Protein AF-A0A062UFB0-F1 (afdb_monomer)

Sequence (91 aa):
MSDTQSGKGDCYICGYPLDPLTSICPNCNYSQTPNPAAQGSRSGAVTQPEMAPDDSPPNSAAANLRKTLRKDLDARMSDAKANLKSKLKKK

Structure (mmCIF, N/CA/C/O backbone):
data_AF-A0A062UFB0-F1
#
_entry.id   AF-A0A062UFB0-F1
#
loop_
_atom_site.group_PDB
_atom_site.id
_atom_site.type_symbol
_atom_site.label_atom_id
_atom_site.label_alt_id
_atom_site.label_comp_id
_atom_site.label_asym_id
_atom_site.label_entity_id
_atom_site.label_seq_id
_atom_site.pdbx_PDB_ins_code
_atom_site.Cartn_x
_atom_site.Cartn_y
_atom_site.Cartn_z
_atom_site.occupancy
_atom_site.B_iso_or_equiv
_atom_site.auth_seq_id
_atom_site.auth_comp_id
_atom_site.auth_asym_id
_atom_site.auth_atom_id
_atom_site.pdbx_PDB_model_num
ATOM 1 N N . MET A 1 1 ? -15.366 -27.427 -20.112 1.00 47.03 1 MET A N 1
ATOM 2 C CA . MET A 1 1 ? -14.301 -27.644 -19.113 1.00 47.03 1 MET A CA 1
ATOM 3 C C . MET A 1 1 ? -13.016 -27.264 -19.807 1.00 47.03 1 MET A C 1
ATOM 5 O O . MET A 1 1 ? -12.617 -27.990 -20.706 1.00 47.03 1 MET A O 1
ATOM 9 N N . SER A 1 2 ? -12.476 -26.085 -19.513 1.00 44.22 2 SER A N 1
ATOM 10 C CA . SER A 1 2 ? -11.265 -25.597 -20.177 1.00 44.22 2 SER A CA 1
ATOM 11 C C . SER A 1 2 ? -10.460 -24.810 -19.154 1.00 44.22 2 SER A C 1
ATOM 13 O O . SER A 1 2 ? -10.717 -23.639 -18.899 1.00 44.22 2 SER A O 1
ATOM 15 N N . ASP A 1 3 ? -9.620 -25.584 -18.479 1.00 41.09 3 ASP A N 1
ATOM 16 C CA . ASP A 1 3 ? -8.301 -25.237 -17.963 1.00 41.09 3 ASP A CA 1
ATOM 17 C C . ASP A 1 3 ? -8.148 -23.857 -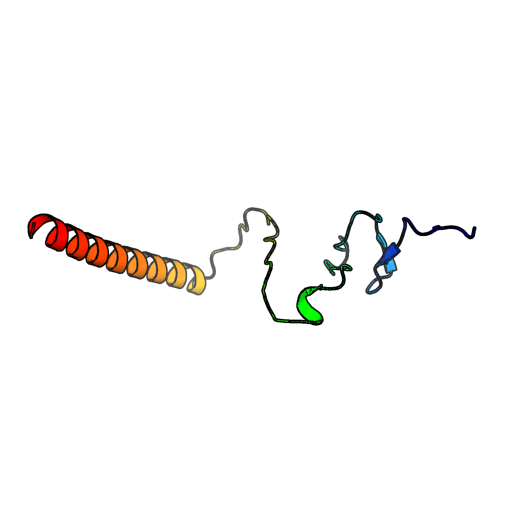17.320 1.00 41.09 3 ASP A C 1
ATOM 19 O O . ASP A 1 3 ? -7.699 -22.888 -17.929 1.00 41.09 3 ASP A O 1
ATOM 23 N N . THR A 1 4 ? -8.405 -23.819 -16.011 1.00 48.12 4 THR A N 1
ATOM 24 C CA . THR A 1 4 ? -7.897 -22.800 -15.084 1.00 48.12 4 THR A CA 1
ATOM 25 C C . THR A 1 4 ? -6.374 -22.940 -14.935 1.00 48.12 4 THR A C 1
ATOM 27 O O . THR A 1 4 ? -5.847 -23.170 -13.848 1.00 48.12 4 THR A O 1
ATOM 30 N N . GLN A 1 5 ? -5.636 -22.859 -16.038 1.00 51.12 5 GLN A N 1
ATOM 31 C CA . GLN A 1 5 ? -4.186 -22.787 -16.027 1.00 51.12 5 GLN A CA 1
ATOM 32 C C . GLN A 1 5 ? -3.798 -21.313 -16.052 1.00 51.12 5 GLN A C 1
ATOM 34 O O . GLN A 1 5 ? -3.848 -20.685 -17.101 1.00 51.12 5 GLN A O 1
ATOM 39 N N . SER A 1 6 ? -3.425 -20.759 -14.898 1.00 45.34 6 SER A N 1
ATOM 40 C CA . SER A 1 6 ? -2.351 -19.755 -14.779 1.00 45.34 6 SER A CA 1
ATOM 41 C C . SER A 1 6 ? -2.172 -19.361 -13.318 1.00 45.34 6 SER A C 1
ATOM 43 O O . SER A 1 6 ? -2.351 -18.219 -12.913 1.00 45.34 6 SER A O 1
ATOM 45 N N . GLY A 1 7 ? -1.780 -20.340 -12.505 1.00 54.22 7 GLY A N 1
ATOM 46 C CA . GLY A 1 7 ? -1.203 -20.088 -11.186 1.00 54.22 7 GLY A CA 1
ATOM 47 C C . GLY A 1 7 ? 0.263 -19.644 -11.268 1.00 54.22 7 GLY A C 1
ATOM 48 O O . GLY A 1 7 ? 1.045 -20.057 -10.428 1.00 54.22 7 GLY A O 1
ATOM 49 N N . LYS A 1 8 ? 0.665 -18.913 -12.314 1.00 59.06 8 LYS A N 1
ATOM 50 C CA . LYS A 1 8 ? 1.991 -18.300 -12.497 1.00 59.06 8 LYS A CA 1
ATOM 51 C C . LYS A 1 8 ? 1.776 -17.070 -13.370 1.00 59.06 8 LYS A C 1
ATOM 53 O O . LYS A 1 8 ? 1.581 -17.208 -14.573 1.00 59.06 8 LYS A O 1
ATOM 58 N N . GLY A 1 9 ? 1.677 -15.901 -12.752 1.00 75.38 9 GLY A N 1
ATOM 59 C CA . GLY A 1 9 ? 1.574 -14.640 -13.480 1.00 75.38 9 GLY A CA 1
ATOM 60 C C . GLY A 1 9 ? 2.948 -14.001 -13.524 1.00 75.38 9 GLY A C 1
ATOM 61 O O . GLY A 1 9 ? 3.608 -13.937 -12.496 1.00 75.38 9 GLY A O 1
ATOM 62 N N . ASP A 1 10 ? 3.395 -13.518 -14.673 1.00 84.50 10 ASP A N 1
ATOM 63 C CA . ASP A 1 10 ? 4.574 -12.657 -14.699 1.00 84.50 10 ASP A CA 1
ATOM 64 C C . ASP A 1 10 ? 4.184 -11.241 -14.266 1.00 84.50 10 ASP A C 1
ATOM 66 O O . ASP A 1 10 ? 3.031 -10.813 -14.393 1.00 84.50 10 ASP A O 1
ATOM 70 N N . CYS A 1 11 ? 5.143 -10.494 -13.729 1.00 82.88 11 CYS A N 1
ATOM 71 C CA . CYS A 1 11 ? 4.955 -9.088 -13.439 1.00 82.88 11 CYS A CA 1
ATOM 72 C C . CYS A 1 11 ? 4.708 -8.345 -14.747 1.00 82.88 11 CYS A C 1
ATOM 74 O O . CYS A 1 11 ? 5.595 -8.298 -15.596 1.00 82.88 11 CYS A O 1
ATOM 76 N N . TYR A 1 12 ? 3.558 -7.695 -14.902 1.00 81.56 12 TYR A N 1
ATOM 77 C CA . TYR A 1 12 ? 3.267 -6.993 -16.155 1.00 81.56 12 TYR A CA 1
ATOM 78 C C . TYR A 1 12 ? 4.212 -5.803 -16.419 1.00 81.56 12 TYR A C 1
ATOM 80 O O . TYR A 1 12 ? 4.319 -5.342 -17.552 1.00 81.56 12 TYR A O 1
ATOM 88 N N . ILE A 1 13 ? 4.880 -5.288 -15.378 1.00 84.38 13 ILE A N 1
ATOM 89 C CA . ILE A 1 13 ? 5.826 -4.173 -15.488 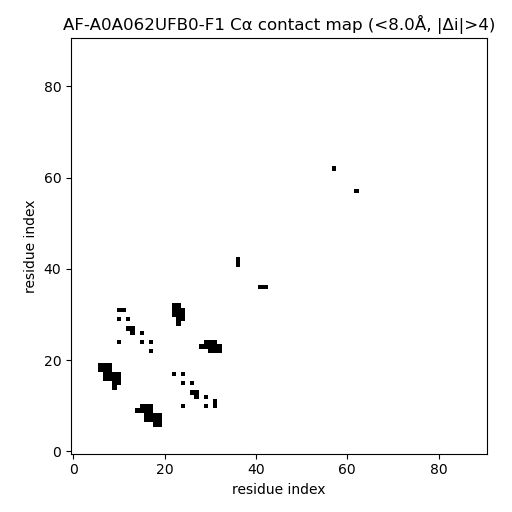1.00 84.38 13 ILE A CA 1
ATOM 90 C C . ILE A 1 13 ? 7.197 -4.649 -15.970 1.00 84.38 13 ILE A C 1
ATOM 92 O O . ILE A 1 13 ? 7.788 -4.021 -16.843 1.00 84.38 13 ILE A O 1
ATOM 96 N N . CYS A 1 14 ? 7.733 -5.720 -15.382 1.00 86.81 14 CYS A N 1
ATOM 97 C CA . CYS A 1 14 ? 9.133 -6.111 -15.586 1.00 86.81 14 CYS A CA 1
ATOM 98 C C . CYS A 1 14 ? 9.338 -7.558 -16.049 1.00 86.81 14 CYS A C 1
ATOM 100 O O . CYS A 1 14 ? 10.480 -7.990 -16.172 1.00 86.81 14 CYS A O 1
ATOM 102 N N . GLY A 1 15 ? 8.264 -8.317 -16.277 1.00 83.88 15 GLY A N 1
ATOM 103 C CA . GLY A 1 15 ? 8.311 -9.713 -16.720 1.00 83.88 15 GLY A CA 1
ATOM 104 C C . GLY A 1 15 ? 8.856 -10.694 -15.680 1.00 83.88 15 GLY A C 1
ATOM 105 O O . GLY A 1 15 ? 9.141 -11.837 -16.013 1.00 83.88 15 GLY A O 1
ATOM 106 N N . TYR A 1 16 ? 9.048 -10.262 -14.429 1.00 85.38 16 TYR A N 1
ATOM 107 C CA . TYR A 1 16 ? 9.547 -11.131 -13.366 1.00 85.38 16 TYR A CA 1
ATOM 108 C C . TYR A 1 16 ? 8.500 -12.200 -13.011 1.00 85.38 16 TYR A C 1
ATOM 110 O O . TYR A 1 16 ? 7.348 -11.825 -12.797 1.00 85.38 16 TYR A O 1
ATOM 118 N N . PRO A 1 17 ? 8.862 -13.487 -12.886 1.00 85.06 17 PRO A N 1
ATOM 119 C CA . PRO A 1 17 ? 7.904 -14.539 -12.562 1.00 85.06 17 PRO A CA 1
ATOM 120 C C . PRO A 1 17 ? 7.347 -14.355 -11.150 1.00 85.06 17 PRO A C 1
ATOM 122 O O . PRO A 1 17 ? 8.109 -14.278 -10.184 1.00 85.06 17 PRO A O 1
ATOM 125 N N . LEU A 1 18 ? 6.022 -14.289 -11.012 1.00 80.44 18 LEU A N 1
ATOM 126 C CA . LEU A 1 18 ? 5.360 -14.129 -9.720 1.00 80.44 18 LEU A CA 1
ATOM 127 C C . LEU A 1 18 ? 4.574 -15.368 -9.326 1.00 80.44 18 LEU A C 1
ATOM 129 O O . LEU A 1 18 ? 3.903 -16.027 -10.126 1.00 80.44 18 LEU A O 1
ATOM 133 N N . ASP A 1 19 ? 4.674 -15.660 -8.034 1.00 79.62 19 ASP A N 1
ATOM 134 C CA . ASP A 1 19 ? 3.834 -16.646 -7.387 1.00 79.62 19 ASP A CA 1
ATOM 135 C C . ASP A 1 19 ? 2.378 -16.142 -7.392 1.00 79.62 19 ASP A C 1
ATOM 137 O O . ASP A 1 19 ? 2.139 -14.956 -7.145 1.00 79.62 19 ASP A O 1
ATOM 141 N N . PRO A 1 20 ? 1.390 -17.006 -7.659 1.00 71.06 20 PRO A N 1
ATOM 142 C CA . PRO A 1 20 ? -0.019 -16.622 -7.738 1.00 71.06 20 PRO A CA 1
ATOM 143 C C . PRO A 1 20 ? -0.579 -16.060 -6.425 1.00 71.06 20 PRO A C 1
ATOM 145 O O . PRO A 1 20 ? -1.586 -15.355 -6.451 1.00 71.06 20 PRO A O 1
ATOM 148 N N . LEU A 1 21 ? 0.055 -16.345 -5.284 1.00 72.56 21 LEU A N 1
ATOM 149 C CA . LEU A 1 21 ? -0.311 -15.775 -3.983 1.00 72.56 21 LEU A CA 1
ATOM 150 C C . LEU A 1 21 ? 0.395 -14.439 -3.708 1.00 72.56 21 LEU A C 1
ATOM 152 O O . LEU A 1 21 ? 0.043 -13.730 -2.763 1.00 72.56 21 LEU A O 1
ATOM 156 N N . THR A 1 22 ? 1.378 -14.071 -4.530 1.00 72.19 22 THR A N 1
ATOM 157 C CA . THR A 1 22 ? 2.195 -12.874 -4.342 1.00 72.19 22 THR A CA 1
ATOM 158 C C . THR A 1 22 ? 1.705 -11.746 -5.239 1.00 72.19 22 THR A C 1
ATOM 160 O O . THR A 1 22 ? 1.923 -11.711 -6.447 1.00 72.19 22 THR A O 1
ATOM 163 N N . SER A 1 23 ? 1.052 -10.771 -4.612 1.00 75.38 23 SER A N 1
ATOM 164 C CA . SER A 1 23 ? 0.500 -9.605 -5.306 1.00 75.38 23 SER A CA 1
ATOM 165 C C . SER A 1 23 ? 1.518 -8.491 -5.546 1.00 75.38 23 SER A C 1
ATOM 167 O O . SER A 1 23 ? 1.265 -7.616 -6.363 1.00 75.38 23 SER A O 1
ATOM 169 N N . ILE A 1 24 ? 2.658 -8.493 -4.853 1.00 82.62 24 ILE A N 1
ATOM 170 C CA . ILE A 1 24 ? 3.688 -7.451 -4.966 1.00 82.62 24 ILE A CA 1
ATOM 171 C C . ILE A 1 24 ? 4.928 -8.055 -5.613 1.00 82.62 24 ILE A C 1
ATOM 173 O O . ILE A 1 24 ? 5.478 -9.031 -5.113 1.00 82.62 24 ILE A O 1
ATOM 177 N N . CYS A 1 25 ? 5.395 -7.468 -6.712 1.00 83.75 25 CYS A N 1
ATOM 178 C CA . CYS A 1 25 ? 6.597 -7.947 -7.378 1.00 83.75 25 CYS A CA 1
ATOM 179 C C . CYS A 1 25 ? 7.849 -7.681 -6.526 1.00 83.75 25 CYS A C 1
ATOM 181 O O . CYS A 1 25 ? 8.142 -6.516 -6.288 1.00 83.75 25 CYS A O 1
ATOM 183 N N . PRO A 1 26 ? 8.676 -8.679 -6.164 1.00 84.25 26 PRO A N 1
ATOM 184 C CA . PRO A 1 26 ? 9.873 -8.439 -5.355 1.00 84.25 26 PRO A CA 1
ATOM 185 C C . PRO A 1 26 ? 10.981 -7.710 -6.132 1.00 84.25 26 PRO A C 1
ATOM 187 O O . PRO A 1 26 ? 11.814 -7.046 -5.531 1.00 84.25 26 PRO A O 1
ATOM 190 N N . ASN A 1 27 ? 10.983 -7.797 -7.469 1.00 86.06 27 ASN A N 1
ATOM 191 C CA . ASN A 1 27 ? 11.968 -7.109 -8.307 1.00 86.06 27 ASN A CA 1
ATOM 192 C C . ASN A 1 27 ? 11.695 -5.599 -8.475 1.00 86.06 27 ASN A C 1
ATOM 194 O O . ASN A 1 27 ? 12.610 -4.792 -8.375 1.00 86.06 27 ASN A O 1
ATOM 198 N N . CYS A 1 28 ? 10.446 -5.201 -8.751 1.00 85.25 28 CYS A N 1
ATOM 199 C CA . CYS A 1 28 ? 10.093 -3.799 -9.032 1.00 85.25 28 CYS A CA 1
ATOM 200 C C . CYS A 1 28 ? 9.143 -3.161 -8.003 1.00 85.25 28 CYS A C 1
ATOM 202 O O . CYS A 1 28 ? 8.735 -2.015 -8.169 1.00 85.25 28 CYS A O 1
ATOM 204 N N . ASN A 1 29 ? 8.768 -3.901 -6.957 1.00 84.56 29 ASN A N 1
ATOM 205 C CA . ASN A 1 29 ? 7.840 -3.503 -5.895 1.00 84.56 29 ASN A CA 1
ATOM 206 C C . ASN A 1 29 ? 6.445 -3.057 -6.376 1.00 84.56 29 ASN A C 1
ATOM 208 O O . ASN A 1 29 ? 5.712 -2.384 -5.652 1.00 84.56 29 ASN A O 1
ATOM 212 N N . TYR A 1 30 ? 6.065 -3.436 -7.600 1.00 83.69 30 TYR A N 1
ATOM 213 C CA . TYR A 1 30 ? 4.776 -3.094 -8.186 1.00 83.69 30 T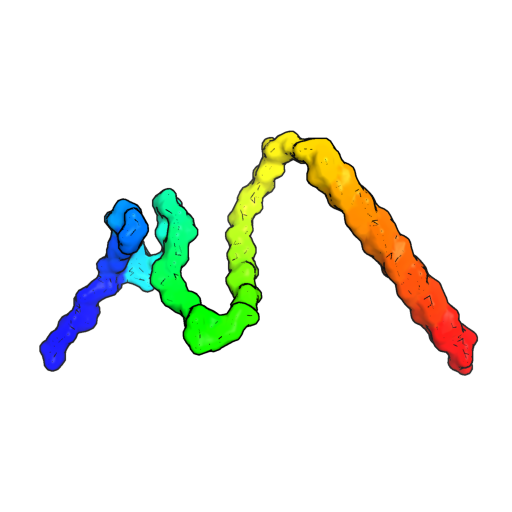YR A CA 1
ATOM 214 C C . TYR A 1 30 ? 3.661 -4.030 -7.693 1.00 83.69 30 TYR A C 1
ATOM 216 O O . TYR A 1 30 ? 3.827 -5.251 -7.704 1.00 83.69 30 TYR A O 1
ATOM 224 N N . SER A 1 31 ? 2.515 -3.464 -7.298 1.00 84.38 31 SER A N 1
ATOM 225 C CA . SER A 1 31 ? 1.349 -4.223 -6.832 1.00 84.38 31 SER A CA 1
ATOM 226 C C . SER A 1 31 ? 0.429 -4.618 -7.985 1.00 84.38 31 SER A C 1
ATOM 228 O O . SER A 1 31 ? -0.251 -3.784 -8.576 1.00 84.38 31 SER A O 1
ATOM 230 N N . GLN A 1 32 ? 0.389 -5.910 -8.286 1.00 77.69 32 GLN A N 1
ATOM 231 C CA . GLN A 1 32 ? -0.435 -6.515 -9.328 1.00 77.69 32 GLN A CA 1
ATOM 232 C C . GLN A 1 32 ? -1.906 -6.679 -8.936 1.00 77.69 32 GLN A C 1
ATOM 234 O O . GLN A 1 32 ? -2.724 -7.012 -9.791 1.00 77.69 32 GLN A O 1
ATOM 239 N N . THR A 1 33 ? -2.272 -6.454 -7.669 1.00 76.50 33 THR A N 1
ATOM 240 C CA . THR A 1 33 ? -3.685 -6.475 -7.273 1.00 76.50 33 THR A CA 1
ATOM 241 C C . THR A 1 33 ? -4.408 -5.267 -7.858 1.00 76.50 33 THR A C 1
ATOM 243 O O . THR A 1 33 ? -4.037 -4.135 -7.524 1.00 76.50 33 THR A O 1
ATOM 246 N N . PRO A 1 34 ? -5.457 -5.465 -8.681 1.00 64.31 34 PRO A N 1
ATOM 247 C CA . PRO A 1 34 ? -6.312 -4.363 -9.087 1.00 64.31 34 PRO A CA 1
ATOM 248 C C . PRO A 1 34 ? -6.906 -3.738 -7.825 1.00 64.31 34 PRO A C 1
ATOM 250 O O . PRO A 1 34 ? -7.491 -4.430 -6.998 1.00 64.31 34 PRO A O 1
ATOM 253 N N . ASN A 1 35 ? -6.708 -2.433 -7.649 1.00 57.00 35 ASN A N 1
ATOM 254 C CA . ASN A 1 35 ? -7.214 -1.716 -6.488 1.00 57.00 35 ASN A CA 1
ATOM 255 C C . ASN A 1 35 ? -8.757 -1.690 -6.537 1.00 57.00 35 ASN A C 1
ATOM 257 O O . ASN A 1 35 ? -9.303 -0.975 -7.382 1.00 57.00 35 ASN A O 1
ATOM 261 N N . PRO A 1 36 ? -9.482 -2.394 -5.644 1.00 55.69 36 PRO A N 1
ATOM 262 C CA . PRO A 1 36 ? -10.946 -2.389 -5.662 1.00 55.69 36 PRO A CA 1
ATOM 263 C C . PRO A 1 36 ? -11.529 -0.994 -5.376 1.00 55.69 36 PRO A C 1
ATOM 265 O O . PRO A 1 36 ? -12.641 -0.689 -5.796 1.00 55.69 36 PRO A O 1
ATOM 268 N N . ALA A 1 37 ? -10.761 -0.102 -4.740 1.00 51.69 37 ALA A N 1
ATOM 269 C CA . ALA A 1 37 ? -11.161 1.280 -4.474 1.00 51.69 37 ALA A CA 1
ATOM 270 C C . ALA A 1 37 ? -11.034 2.214 -5.698 1.00 51.69 37 ALA A C 1
ATOM 272 O O . ALA A 1 37 ? -11.505 3.352 -5.661 1.00 51.69 37 ALA A O 1
ATOM 273 N N . ALA A 1 38 ? -10.415 1.772 -6.801 1.00 52.00 38 ALA A N 1
ATOM 274 C CA . ALA A 1 38 ? -10.299 2.586 -8.016 1.00 52.00 38 ALA A CA 1
ATOM 275 C C . ALA A 1 38 ? -11.611 2.657 -8.821 1.00 52.00 38 ALA A C 1
ATOM 277 O O . ALA A 1 38 ? -11.767 3.561 -9.639 1.00 52.00 38 ALA A O 1
ATOM 278 N N . GLN A 1 39 ? -12.571 1.762 -8.555 1.00 50.34 39 GLN A N 1
ATOM 279 C CA . GLN A 1 39 ? -13.929 1.841 -9.108 1.00 50.34 39 GLN A CA 1
ATOM 280 C C . GLN A 1 39 ? -14.932 2.554 -8.189 1.00 50.34 39 GLN A C 1
ATOM 282 O O . GLN A 1 39 ? -16.088 2.741 -8.559 1.00 50.34 39 GLN A O 1
ATOM 287 N N . GLY A 1 40 ? -14.496 3.011 -7.017 1.00 44.34 40 GLY A N 1
ATOM 288 C CA . GLY A 1 40 ? -15.350 3.731 -6.089 1.00 44.34 40 GLY A CA 1
ATOM 289 C C . GLY A 1 40 ? -14.578 4.129 -4.845 1.00 44.34 40 GLY A C 1
ATOM 290 O O . GLY A 1 40 ? -14.343 3.307 -3.971 1.00 44.34 40 GLY A O 1
ATOM 291 N N . SER A 1 41 ? -14.244 5.415 -4.766 1.00 43.44 41 SER A N 1
ATOM 292 C CA . SER A 1 41 ? -13.780 6.100 -3.556 1.00 43.44 41 SER A CA 1
ATOM 293 C C . SER A 1 41 ? -12.383 5.723 -3.054 1.00 43.44 41 SER A C 1
ATOM 295 O O . SER A 1 41 ? -12.161 4.703 -2.411 1.00 43.44 41 SER A O 1
ATOM 297 N N . ARG A 1 42 ? -11.452 6.675 -3.225 1.00 46.50 42 ARG A N 1
ATOM 298 C CA . ARG A 1 42 ? -10.241 6.842 -2.406 1.00 46.50 42 ARG A CA 1
ATOM 299 C C . ARG A 1 42 ? -10.518 6.475 -0.943 1.00 46.50 42 ARG A C 1
ATOM 301 O O . ARG A 1 42 ? -11.133 7.244 -0.211 1.00 46.50 42 ARG A O 1
ATOM 308 N N . SER A 1 43 ? -10.022 5.335 -0.496 1.00 46.00 43 SER A N 1
ATOM 309 C CA . SER A 1 43 ? -9.822 5.035 0.919 1.00 46.00 43 SER A CA 1
ATOM 310 C C . SER A 1 43 ? -8.555 4.206 1.008 1.00 46.00 43 SER A C 1
ATOM 312 O O . SER A 1 43 ? -8.493 3.072 0.542 1.00 46.00 43 SER A O 1
ATOM 314 N N . GLY A 1 44 ? -7.498 4.864 1.480 1.00 48.62 44 GLY A N 1
ATOM 315 C CA . GLY A 1 44 ? -6.164 4.303 1.576 1.00 48.62 44 GLY A CA 1
ATOM 316 C C . GLY A 1 44 ? -6.122 3.166 2.586 1.00 48.62 44 GLY A C 1
ATOM 317 O O . GLY A 1 44 ? -6.313 3.386 3.777 1.00 48.62 44 GLY A O 1
ATOM 318 N N . ALA A 1 45 ? -5.803 1.971 2.106 1.00 45.75 45 ALA A N 1
ATOM 319 C CA . ALA A 1 45 ? -5.184 0.941 2.917 1.00 45.75 45 ALA A CA 1
ATOM 320 C C . ALA A 1 45 ? -3.674 1.046 2.684 1.00 45.75 45 ALA A C 1
ATOM 322 O O . ALA A 1 45 ? -3.126 0.497 1.732 1.00 45.75 45 ALA A O 1
ATOM 323 N N . VAL A 1 46 ? -3.009 1.837 3.524 1.00 48.34 46 VAL A N 1
ATOM 324 C CA . VAL A 1 46 ? -1.554 1.786 3.657 1.00 48.34 46 VAL A CA 1
ATOM 325 C C . VAL A 1 46 ? -1.247 0.515 4.442 1.00 48.34 46 VAL A C 1
ATOM 327 O O . VAL A 1 46 ? -1.304 0.516 5.669 1.00 48.34 46 VAL A O 1
ATOM 330 N N . THR A 1 47 ? -0.933 -0.577 3.752 1.00 47.31 47 THR A N 1
ATOM 331 C CA . THR A 1 47 ? -0.172 -1.658 4.382 1.00 47.31 47 THR A CA 1
ATOM 332 C C . THR A 1 47 ? 1.265 -1.159 4.452 1.00 47.31 47 THR A C 1
ATOM 334 O O . THR A 1 47 ? 1.932 -1.026 3.428 1.00 47.31 47 THR A O 1
ATOM 337 N N . GLN A 1 48 ? 1.705 -0.769 5.650 1.00 46.62 48 GLN A N 1
ATOM 338 C CA . GLN A 1 48 ? 3.095 -0.394 5.898 1.00 46.62 48 GLN A CA 1
ATOM 339 C C . GLN A 1 48 ? 4.000 -1.567 5.490 1.00 46.62 48 GLN A C 1
ATOM 341 O O . GLN A 1 48 ? 3.786 -2.674 5.984 1.00 46.62 48 GLN A O 1
ATOM 346 N N . PRO A 1 49 ? 5.009 -1.363 4.629 1.00 49.03 49 PRO A N 1
ATOM 347 C CA . PRO A 1 49 ? 6.108 -2.301 4.542 1.00 49.03 49 PRO A CA 1
ATOM 348 C C . PRO A 1 49 ? 6.897 -2.162 5.845 1.00 49.03 49 PRO A C 1
ATOM 350 O O . PRO A 1 49 ? 7.342 -1.065 6.190 1.00 49.03 49 PRO A O 1
ATOM 353 N N . GLU A 1 50 ? 7.029 -3.256 6.591 1.00 53.69 50 GLU A N 1
ATOM 354 C CA . GLU A 1 50 ? 7.982 -3.358 7.691 1.00 53.69 50 GLU A CA 1
ATOM 355 C C . GLU A 1 50 ? 9.383 -3.245 7.069 1.00 53.69 50 GLU A C 1
ATOM 357 O O . GLU A 1 50 ? 9.945 -4.212 6.561 1.00 53.69 50 GLU A O 1
ATOM 362 N N . MET A 1 51 ? 9.895 -2.017 6.971 1.00 43.59 51 MET A N 1
ATOM 363 C CA . MET A 1 51 ? 11.255 -1.752 6.523 1.00 43.59 51 MET A CA 1
ATOM 364 C C . MET A 1 51 ? 12.153 -1.655 7.750 1.00 43.59 51 MET A C 1
ATOM 366 O O . MET A 1 51 ? 11.838 -0.954 8.711 1.00 43.59 51 MET A O 1
ATOM 370 N N . ALA A 1 52 ? 13.242 -2.416 7.667 1.00 49.28 52 ALA A N 1
ATOM 371 C CA . ALA A 1 52 ? 14.403 -2.496 8.540 1.00 49.28 52 ALA A CA 1
ATOM 372 C C . ALA A 1 52 ? 14.794 -1.169 9.228 1.00 49.28 52 ALA A C 1
ATOM 374 O O . ALA A 1 52 ? 14.476 -0.096 8.713 1.00 49.28 52 ALA A O 1
ATOM 375 N N . PRO A 1 53 ? 15.527 -1.212 10.361 1.00 43.78 53 PRO A N 1
ATOM 376 C CA . PRO A 1 53 ? 16.092 -0.009 10.964 1.00 43.78 53 PRO A CA 1
ATOM 377 C C . PRO A 1 53 ? 16.956 0.727 9.932 1.00 43.78 53 PRO A C 1
ATOM 379 O O . PRO A 1 53 ? 18.065 0.311 9.610 1.00 43.78 53 PRO A O 1
ATOM 382 N N . ASP A 1 54 ? 16.399 1.805 9.389 1.00 45.19 54 ASP A N 1
ATOM 383 C CA . ASP A 1 54 ? 17.067 2.757 8.516 1.00 45.19 54 ASP A CA 1
ATOM 384 C C . ASP A 1 54 ? 18.105 3.506 9.363 1.00 45.19 54 ASP A C 1
ATOM 386 O O . ASP A 1 54 ? 17.812 4.532 9.979 1.00 45.19 54 ASP A O 1
ATOM 390 N N . ASP A 1 55 ? 19.319 2.954 9.431 1.00 48.34 55 ASP A N 1
ATOM 391 C CA . ASP A 1 55 ? 20.534 3.628 9.912 1.00 48.34 55 ASP A CA 1
ATOM 392 C C . ASP A 1 55 ? 21.000 4.678 8.882 1.00 48.34 55 ASP A C 1
ATOM 394 O O . ASP A 1 55 ? 22.166 4.772 8.511 1.00 48.34 55 ASP A O 1
ATOM 398 N N . SER A 1 56 ? 20.065 5.474 8.361 1.00 56.78 56 SER A N 1
ATOM 399 C CA . SER A 1 56 ? 20.402 6.672 7.604 1.00 56.78 56 SER A CA 1
ATOM 400 C C . SER A 1 56 ? 20.673 7.793 8.608 1.00 56.78 56 SER A C 1
ATOM 402 O O . SER A 1 56 ? 19.869 7.992 9.531 1.00 56.78 56 SER A O 1
ATOM 404 N N . PRO A 1 57 ? 21.771 8.566 8.467 1.00 51.50 57 PRO A N 1
ATOM 405 C CA . PRO A 1 57 ? 22.042 9.677 9.366 1.00 51.50 57 PRO A CA 1
ATOM 406 C C . PRO A 1 57 ? 20.811 10.585 9.356 1.00 51.50 57 PRO A C 1
ATOM 408 O O . PRO A 1 57 ? 20.334 10.947 8.274 1.00 51.50 57 PRO A O 1
ATOM 411 N N . PRO A 1 58 ? 20.240 10.918 10.527 1.00 56.59 58 PRO A N 1
ATOM 412 C CA . PRO A 1 58 ? 18.997 11.654 10.573 1.00 56.59 58 PRO A CA 1
ATOM 413 C C . PRO A 1 58 ? 19.247 12.986 9.884 1.00 56.59 58 PRO A C 1
ATOM 415 O O . PRO A 1 58 ? 19.957 13.835 10.420 1.00 56.59 58 PRO A O 1
ATOM 418 N N . ASN A 1 59 ? 18.679 13.161 8.688 1.00 63.50 59 ASN A N 1
ATOM 419 C CA . ASN A 1 59 ? 18.705 14.440 8.004 1.00 63.50 59 ASN A CA 1
ATOM 420 C C . ASN A 1 59 ? 18.229 15.475 9.032 1.00 63.50 59 ASN A C 1
ATOM 422 O O . ASN A 1 59 ? 17.123 15.345 9.569 1.00 63.50 59 ASN A O 1
ATOM 426 N N . SER A 1 60 ? 19.091 16.427 9.398 1.00 63.44 60 SER A N 1
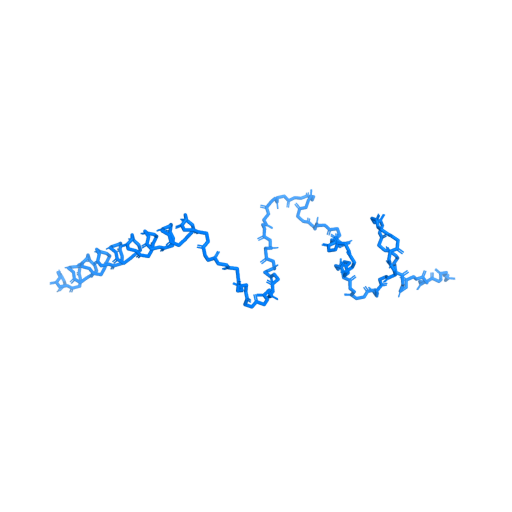ATOM 427 C CA . SER A 1 60 ? 18.891 17.298 10.563 1.00 63.44 60 SER A CA 1
ATOM 428 C C . SER A 1 60 ? 17.526 17.994 10.534 1.00 63.44 60 SER A C 1
ATOM 430 O O . SER A 1 60 ? 16.926 18.236 11.581 1.00 63.44 60 SER A O 1
ATOM 432 N N . ALA A 1 61 ? 16.975 18.238 9.342 1.00 70.75 61 ALA A N 1
ATOM 433 C CA . ALA A 1 61 ? 15.613 18.728 9.151 1.00 70.75 61 ALA A CA 1
ATOM 434 C C . ALA A 1 61 ? 14.534 17.769 9.701 1.00 70.75 61 ALA A C 1
ATOM 436 O O . ALA A 1 61 ? 13.657 18.192 10.455 1.00 70.75 61 ALA A O 1
ATOM 437 N N . ALA A 1 62 ? 14.620 16.471 9.400 1.00 75.31 62 ALA A N 1
ATOM 438 C CA . ALA A 1 62 ? 13.687 15.456 9.888 1.00 75.31 62 ALA A CA 1
ATOM 439 C C . ALA A 1 62 ? 13.802 15.249 11.409 1.00 75.31 62 ALA A C 1
ATOM 441 O O . ALA A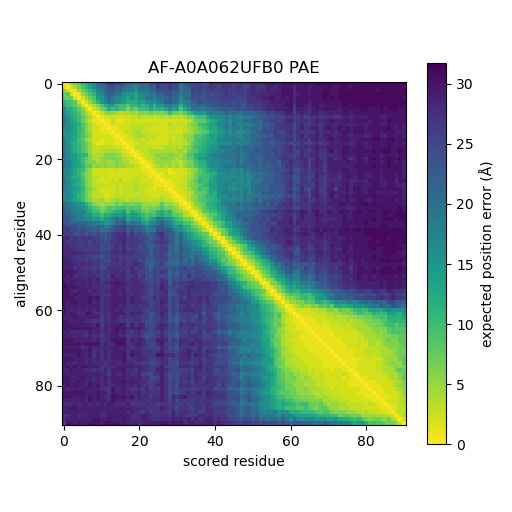 1 62 ? 12.788 15.086 12.093 1.00 75.31 62 ALA A O 1
ATOM 442 N N . ALA A 1 63 ? 15.016 15.316 11.966 1.00 75.81 63 ALA A N 1
ATOM 443 C CA . ALA A 1 63 ? 15.225 15.247 13.414 1.00 75.81 63 ALA A CA 1
ATOM 444 C C . ALA A 1 63 ? 14.588 16.436 14.148 1.00 75.81 63 ALA A C 1
ATOM 446 O O . ALA A 1 63 ? 13.940 16.257 15.183 1.00 75.81 63 ALA A O 1
ATOM 447 N N . ASN A 1 64 ? 14.745 17.644 13.603 1.00 80.25 64 ASN A N 1
ATOM 448 C CA . ASN A 1 64 ? 14.146 18.851 14.164 1.00 80.25 64 ASN A CA 1
ATOM 449 C C . ASN A 1 64 ? 12.618 18.831 14.045 1.00 80.25 64 ASN A C 1
ATOM 451 O O . ASN A 1 64 ? 11.937 19.100 15.033 1.00 80.25 64 ASN A O 1
ATOM 455 N N . LEU A 1 65 ? 12.074 18.402 12.903 1.00 87.50 65 LEU A N 1
ATOM 456 C CA . LEU A 1 65 ? 10.629 18.254 12.718 1.00 87.50 65 LEU A CA 1
ATOM 457 C C . LEU A 1 65 ? 10.025 17.279 13.740 1.00 87.50 65 LEU A C 1
ATOM 459 O O . LEU A 1 65 ? 9.042 17.605 14.402 1.00 87.50 65 LEU A O 1
ATOM 463 N N . ARG A 1 66 ? 10.652 16.113 13.942 1.00 87.75 66 ARG A N 1
ATOM 464 C CA . ARG A 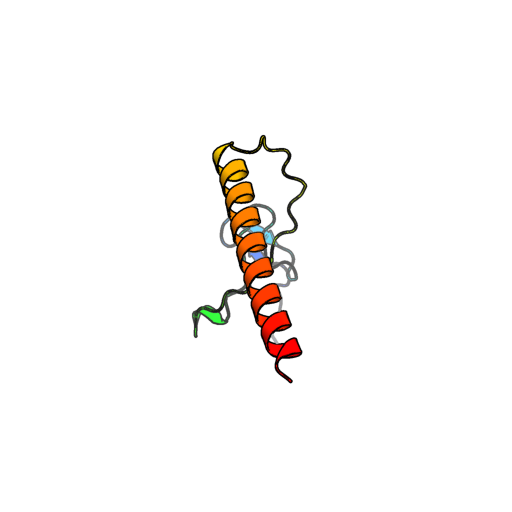1 66 ? 10.210 15.124 14.941 1.00 87.75 66 ARG A C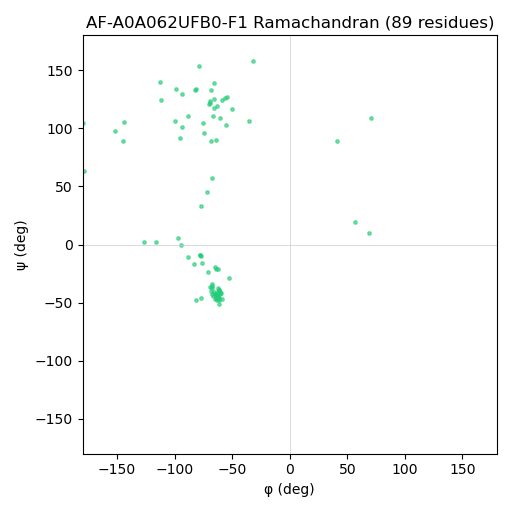A 1
ATOM 465 C C . ARG A 1 66 ? 10.227 15.692 16.364 1.00 87.75 66 ARG A C 1
ATOM 467 O O . ARG A 1 66 ? 9.303 15.428 17.129 1.00 87.75 66 ARG A O 1
ATOM 474 N N . LYS A 1 67 ? 11.248 16.477 16.729 1.00 84.94 67 LYS A N 1
ATOM 475 C CA . LYS A 1 67 ? 11.326 17.136 18.048 1.00 84.94 67 LYS A CA 1
ATOM 476 C C . LYS A 1 67 ? 10.210 18.165 18.236 1.00 84.94 67 LYS A C 1
ATOM 478 O O . LYS A 1 67 ? 9.606 18.199 19.305 1.00 84.94 67 LYS A O 1
ATOM 483 N N . THR A 1 68 ? 9.922 18.968 17.214 1.00 90.62 68 THR A N 1
ATOM 484 C CA . THR A 1 68 ? 8.844 19.967 17.256 1.00 90.62 68 THR A CA 1
ATOM 485 C C . THR A 1 68 ? 7.477 19.305 17.386 1.00 90.62 68 THR A C 1
ATOM 487 O O . THR A 1 68 ? 6.707 19.679 18.264 1.00 90.62 68 THR A O 1
ATOM 490 N N . LEU A 1 69 ? 7.206 18.269 16.588 1.00 92.56 69 LEU A N 1
ATOM 491 C CA . LEU A 1 69 ? 5.936 17.539 16.635 1.00 92.56 69 LEU A CA 1
ATOM 492 C C . LEU A 1 69 ? 5.693 16.873 17.994 1.00 92.56 69 LEU A C 1
ATOM 494 O O . LEU A 1 69 ? 4.574 16.897 18.494 1.00 92.56 69 LEU A O 1
ATOM 498 N N . ARG A 1 70 ? 6.738 16.315 18.620 1.00 91.50 70 ARG A N 1
ATOM 499 C CA . ARG A 1 70 ? 6.628 15.744 19.973 1.00 91.50 70 ARG A CA 1
ATOM 500 C C . ARG A 1 70 ? 6.273 16.811 21.008 1.00 91.50 70 ARG A C 1
ATOM 502 O O . ARG A 1 70 ? 5.328 16.619 21.760 1.00 91.50 70 ARG A O 1
ATOM 509 N N . LYS A 1 71 ? 6.965 17.956 20.989 1.00 91.94 71 LYS A N 1
ATOM 510 C CA . LYS A 1 71 ? 6.669 19.076 21.898 1.00 91.94 71 LYS A CA 1
ATOM 511 C C . LYS A 1 71 ? 5.242 19.609 21.734 1.00 91.94 71 LYS A C 1
ATOM 513 O O . LYS A 1 71 ? 4.594 19.885 22.738 1.00 91.94 71 LYS A O 1
ATOM 518 N N . ASP A 1 72 ? 4.761 19.741 20.497 1.00 91.75 72 ASP A N 1
ATOM 519 C CA . ASP A 1 72 ? 3.381 20.169 20.222 1.00 91.75 72 ASP A CA 1
ATOM 520 C C . ASP A 1 72 ? 2.360 19.171 20.787 1.00 91.75 72 ASP A C 1
ATOM 522 O O . ASP A 1 72 ? 1.407 19.554 21.468 1.00 91.75 72 ASP A O 1
ATOM 526 N N . LEU A 1 73 ? 2.604 17.872 20.584 1.00 94.12 73 LEU A N 1
ATOM 527 C CA . LEU A 1 73 ? 1.736 16.819 21.099 1.00 94.12 73 LEU A CA 1
ATOM 528 C C . LEU A 1 73 ? 1.685 16.816 22.636 1.00 94.12 73 LEU A C 1
ATOM 530 O O . LEU A 1 73 ? 0.596 16.747 23.206 1.00 94.12 73 LEU A O 1
ATOM 534 N N . ASP A 1 74 ? 2.833 16.943 23.306 1.00 93.00 74 ASP A N 1
ATOM 535 C CA . ASP A 1 74 ? 2.917 17.009 24.772 1.00 93.00 74 ASP A CA 1
ATOM 536 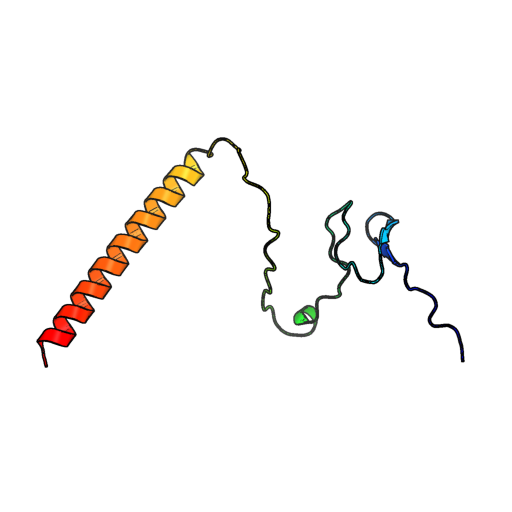C C . ASP A 1 74 ? 2.189 18.233 25.350 1.00 93.00 74 ASP A C 1
ATOM 538 O O . ASP A 1 74 ? 1.487 18.119 26.364 1.00 93.00 74 ASP A O 1
ATOM 542 N N . ALA A 1 75 ? 2.303 19.394 24.695 1.00 91.38 75 ALA A N 1
ATOM 543 C CA . ALA A 1 75 ? 1.583 20.603 25.092 1.00 91.38 75 ALA A CA 1
ATOM 544 C C . ALA A 1 75 ? 0.066 20.382 25.009 1.00 91.38 75 ALA A C 1
ATOM 546 O O . ALA A 1 75 ? -0.647 20.535 26.003 1.00 91.38 75 ALA A O 1
ATOM 547 N N . ARG A 1 76 ? -0.416 19.878 23.866 1.00 91.81 76 ARG A N 1
ATOM 548 C CA . ARG A 1 76 ? -1.845 19.602 23.649 1.00 91.81 76 ARG A CA 1
ATOM 549 C C . ARG A 1 76 ? -2.399 18.565 24.623 1.00 91.81 76 ARG A C 1
ATOM 551 O O . ARG A 1 76 ? -3.521 18.714 25.109 1.00 91.81 76 ARG A O 1
ATOM 558 N N . MET A 1 77 ? -1.625 17.528 24.938 1.00 91.62 77 MET A N 1
ATOM 559 C CA . MET A 1 77 ? -2.015 16.514 25.922 1.00 91.62 77 MET A CA 1
ATOM 560 C C . MET A 1 77 ? -2.071 17.083 27.342 1.00 91.62 77 MET A C 1
ATOM 562 O O . MET A 1 77 ? -2.961 16.721 28.118 1.00 91.62 77 MET A O 1
ATOM 566 N N . SER A 1 78 ? -1.166 18.002 27.680 1.00 90.25 78 SER A N 1
ATOM 567 C CA . SER A 1 78 ? -1.159 18.682 28.978 1.00 90.25 78 SER A CA 1
ATOM 568 C C . SER A 1 78 ? -2.377 19.592 29.148 1.00 90.25 78 SER A C 1
ATOM 570 O O . SER A 1 78 ? -3.059 19.505 30.174 1.00 90.25 78 SER A O 1
ATOM 572 N N . ASP A 1 79 ? -2.724 20.375 28.124 1.00 88.94 79 ASP A N 1
ATOM 573 C CA . ASP A 1 79 ? -3.918 21.230 28.125 1.00 88.94 79 ASP A CA 1
ATOM 574 C C . ASP A 1 79 ? -5.212 20.412 28.198 1.00 88.94 79 ASP A C 1
ATOM 576 O O . ASP A 1 79 ? -6.109 20.707 28.996 1.00 88.94 79 ASP A O 1
ATOM 580 N N . ALA A 1 80 ? -5.296 19.323 27.427 1.00 89.62 80 ALA A N 1
ATOM 581 C CA . ALA A 1 80 ? -6.435 18.410 27.467 1.00 89.62 80 ALA A CA 1
ATOM 582 C C . ALA A 1 80 ? -6.602 17.779 28.860 1.00 89.62 80 ALA A C 1
ATOM 584 O O . ALA A 1 80 ? -7.714 17.728 29.398 1.00 89.62 80 ALA A O 1
ATOM 585 N N . LYS A 1 81 ? -5.497 17.360 29.488 1.00 90.38 81 LYS A N 1
ATOM 586 C CA . LYS A 1 81 ? -5.497 16.801 30.846 1.00 90.38 81 LYS A CA 1
ATOM 587 C C . LYS A 1 81 ? -5.902 17.840 31.889 1.00 90.38 81 LYS A C 1
ATOM 589 O O . LYS A 1 81 ? -6.676 17.518 32.793 1.00 90.38 81 LYS A O 1
ATOM 594 N N . ALA A 1 82 ? -5.431 19.079 31.767 1.00 89.06 82 ALA A N 1
ATOM 595 C CA . ALA A 1 82 ? -5.821 20.173 32.652 1.00 89.06 82 ALA A CA 1
ATOM 596 C C . ALA A 1 82 ? -7.319 20.500 32.517 1.00 89.06 82 ALA A C 1
ATOM 598 O O . ALA A 1 82 ? -8.017 20.651 33.528 1.00 89.06 82 ALA A O 1
ATOM 599 N N . ASN A 1 83 ? -7.844 20.528 31.288 1.00 88.81 83 ASN A N 1
ATOM 600 C CA . ASN A 1 83 ? -9.263 20.762 31.019 1.00 88.81 83 ASN A CA 1
ATOM 601 C C . ASN A 1 83 ? -10.142 19.644 31.596 1.00 88.81 83 ASN A C 1
ATOM 603 O O . ASN A 1 83 ? -11.119 19.922 32.296 1.00 88.81 83 ASN A O 1
ATOM 607 N N . LEU A 1 84 ? -9.757 18.383 31.374 1.00 88.88 84 LEU A N 1
ATOM 608 C CA . LEU A 1 84 ? -10.457 17.219 31.916 1.00 88.88 84 LEU A CA 1
ATOM 609 C C . LEU A 1 84 ? -10.456 17.232 33.450 1.00 88.88 84 LEU A C 1
ATOM 611 O O . LEU A 1 84 ? -11.504 17.062 34.072 1.00 88.88 84 LEU A O 1
ATOM 615 N N . LYS A 1 85 ? -9.302 17.501 34.073 1.00 89.19 85 LYS A N 1
ATOM 616 C CA . LYS A 1 85 ? -9.176 17.582 35.536 1.00 89.19 85 LYS A CA 1
ATOM 617 C C . LYS A 1 85 ? -10.024 18.708 36.127 1.00 89.19 85 LYS A C 1
ATOM 619 O O . LYS A 1 85 ? -10.621 18.531 37.186 1.00 89.19 85 LYS A O 1
ATOM 624 N N . SER A 1 86 ? -10.119 19.839 35.433 1.00 83.62 86 SER A N 1
ATOM 625 C CA . SER A 1 86 ? -10.959 20.970 35.846 1.00 83.62 86 SER A CA 1
ATOM 626 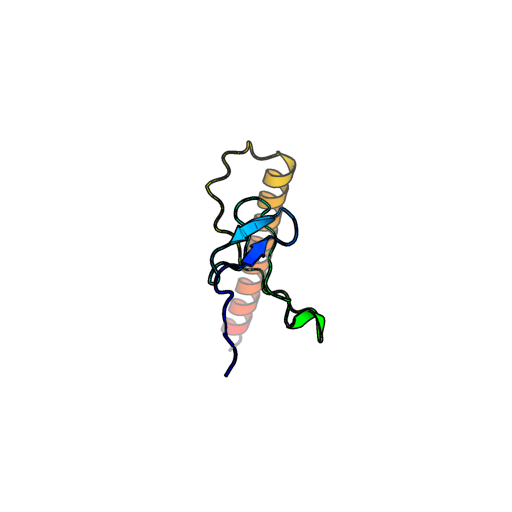C C . SER A 1 86 ? -12.452 20.653 35.733 1.00 83.62 86 SER A C 1
ATOM 628 O O . SER A 1 86 ? -13.225 21.059 36.597 1.00 83.62 86 SER A O 1
ATOM 630 N N . LYS A 1 87 ? -12.863 19.890 34.711 1.00 83.00 87 LYS A N 1
ATOM 631 C CA . LYS A 1 87 ? -14.244 19.402 34.562 1.00 83.00 87 LYS A CA 1
ATOM 632 C C . LYS A 1 87 ? -14.613 18.372 35.630 1.00 83.00 87 LYS A C 1
ATOM 634 O O . LYS A 1 87 ? -15.711 18.434 36.168 1.00 83.00 87 LYS A O 1
ATOM 639 N N . LEU A 1 88 ? -13.692 17.470 35.974 1.00 81.50 88 LEU A N 1
ATOM 640 C CA . LEU A 1 88 ? -13.898 16.460 37.019 1.00 81.50 88 LEU A CA 1
ATOM 641 C C . LEU A 1 88 ? -14.002 17.067 38.425 1.00 81.50 88 LEU A C 1
ATOM 643 O O . LEU A 1 88 ? -14.763 16.560 39.234 1.00 81.50 88 LEU A O 1
ATOM 647 N N . LYS A 1 89 ? -13.280 18.159 38.707 1.00 76.50 89 LYS A N 1
ATOM 648 C CA . LYS A 1 89 ? -13.356 18.889 39.988 1.00 76.50 89 LYS A CA 1
ATOM 649 C C . LYS A 1 89 ? -14.588 19.794 40.143 1.00 76.50 89 LYS A C 1
ATOM 651 O O . LYS A 1 89 ? -14.778 20.348 41.218 1.00 76.50 89 LYS A O 1
ATOM 656 N N . LYS A 1 90 ? -15.357 20.015 39.071 1.00 64.94 90 LYS A N 1
ATOM 657 C CA . LYS A 1 90 ? -16.564 20.865 39.058 1.00 64.94 90 LYS A CA 1
ATOM 658 C C . LYS A 1 90 ? -17.874 20.074 39.216 1.00 64.94 90 LYS A C 1
ATOM 660 O O . LYS A 1 90 ? -18.939 20.671 39.095 1.00 64.94 90 LYS A O 1
ATOM 665 N N . LYS A 1 91 ? -17.788 18.763 39.453 1.00 54.72 91 LYS A N 1
ATOM 666 C CA . LYS A 1 91 ? -18.879 17.918 39.959 1.00 54.72 91 LYS A CA 1
ATOM 667 C C . LYS A 1 91 ? -18.700 17.731 41.457 1.00 54.72 91 LYS A C 1
ATOM 669 O O . LYS A 1 91 ? -19.742 17.654 42.133 1.00 54.72 91 LYS A O 1
#

Mean predicted aligned error: 19.26 Å

Foldseek 3Di:
DDDPPDQWDADPVPRHIDGSVDQADPVPRDGNDDDPCVVPDDDDPPPDDPDDPPPDDCPVVNVVVVVVVVVVVVVVVVVVVVVVVVVVVVD

Solvent-accessible surface area (backbone atoms only — not comparable to full-atom values): 5991 Å² total; per-residue (Å²): 139,80,77,94,76,67,77,58,44,56,35,91,86,77,65,48,85,30,55,66,89,52,47,55,37,88,89,78,68,48,67,72,58,81,63,77,41,79,83,56,62,94,68,87,80,78,76,76,77,90,70,71,91,76,86,59,82,71,54,64,67,60,51,49,51,54,53,51,54,49,54,53,50,53,51,53,52,50,53,52,50,52,52,52,53,53,56,64,72,72,111

Radius of gyration: 24.1 Å; Cα contacts (8 Å, |Δi|>4): 43; chains: 1; bounding box: 41×49×60 Å

pLDDT: mean 70.71, std 17.56, range [41.09, 94.12]

Organism: NCBI:txid1280946

Nearest PDB structures (foldseek):
  7mo5-assembly1_B  TM=7.502E-01  e=3.075E-01  Rattus norvegicus
  2k1p-assembly1_A  TM=6.464E-01  e=4.340E-01  Homo sapiens
  2ebq-assembly1_A  TM=7.065E-01  e=8.648E-01  Homo sapiens
  2ebr-assembly1_A  TM=6.261E-01  e=4.340E-01  Homo sapiens
  2cr8-assembly1_A  TM=5.055E-01  e=3.679E+00  Homo sapiens

Secondary structure (DSSP, 8-state):
------S-EEPTTT--EE-TT--B-TTT--B-S--GGGGS-------------------HHHHHHHHHHHHHHHHHHHHHHHHHHHHHTT-